Protein AF-A0A0Q5CTJ1-F1 (afdb_monomer_lite)

Foldseek 3Di:
DDDDDDDDDPDDDDDDDDDDDDDDDDDQPADDWAADQVQDIPDAADPPDPDDDWFAFHNNVCVRVVHGFPGKDWDADPQGIKIWTWHDDVVDIKIFIDDRRTTHDIDD

Sequence (108 aa):
MSACTSTSTETRAPEPLPVAAPRPAPAPTFQGPVLTGDGTCTAPAPAGAPAIEIGIGECDLVRLKGKPPTDVLVGEGRAGREVQVLYNEPGAKELYFFVNNHLDRIVK

Secondary structure (DSSP, 8-state):
-----------PPPPPPPPPPPPPPPPPSS-S--B-TTS-BSSPPPS--SS--TT--HHHHHHHHTS--SEEEEEEETTEEEEEEEEEETTEEEEEEEETTEEEEEE-

Structure (mmCIF, N/CA/C/O backbone):
data_AF-A0A0Q5CTJ1-F1
#
_entry.id   AF-A0A0Q5CTJ1-F1
#
loop_
_atom_site.group_PDB
_atom_site.id
_atom_site.type_symbol
_atom_site.label_atom_id
_atom_site.label_alt_id
_atom_site.label_comp_id
_atom_site.label_asym_id
_atom_site.label_entity_id
_atom_site.label_seq_id
_atom_site.pdbx_PDB_ins_code
_atom_site.Cartn_x
_atom_site.Cartn_y
_atom_site.Cartn_z
_atom_site.occupancy
_atom_site.B_iso_or_equiv
_atom_site.auth_seq_id
_atom_site.auth_comp_id
_atom_site.auth_asym_id
_atom_site.auth_atom_id
_atom_site.pdbx_PDB_model_num
ATOM 1 N N . MET A 1 1 ? 83.536 33.097 -28.284 1.00 51.06 1 MET A N 1
ATOM 2 C CA . MET A 1 1 ? 82.148 33.495 -27.958 1.00 51.06 1 MET A CA 1
ATOM 3 C C . MET A 1 1 ? 81.215 32.616 -28.780 1.00 51.06 1 MET A C 1
ATOM 5 O O . MET A 1 1 ? 81.413 32.596 -29.988 1.00 51.06 1 MET A O 1
ATOM 9 N N . SER A 1 2 ? 80.293 31.888 -28.133 1.00 47.31 2 SER A N 1
ATOM 10 C CA . SER A 1 2 ? 79.203 31.024 -28.670 1.00 47.31 2 SER A CA 1
ATOM 11 C C . SER A 1 2 ? 79.271 29.629 -28.043 1.00 47.31 2 SER A C 1
ATOM 13 O O . SER A 1 2 ? 80.357 29.072 -27.969 1.00 47.31 2 SER A O 1
ATOM 15 N N . ALA A 1 3 ? 78.199 28.972 -27.613 1.00 43.75 3 ALA A N 1
ATOM 16 C CA . ALA A 1 3 ? 76.832 29.365 -27.274 1.00 43.75 3 ALA A CA 1
ATOM 17 C C . ALA A 1 3 ? 76.254 28.197 -26.447 1.00 43.75 3 ALA A C 1
ATOM 19 O O . ALA A 1 3 ? 76.604 27.040 -26.676 1.00 43.75 3 ALA A O 1
ATOM 20 N N . CYS A 1 4 ? 75.398 28.507 -25.475 1.00 60.19 4 CYS A N 1
ATOM 21 C CA . CYS A 1 4 ? 74.632 27.547 -24.686 1.00 60.19 4 CYS A CA 1
ATOM 22 C C . CYS A 1 4 ? 73.667 26.735 -25.561 1.00 60.19 4 CYS A C 1
ATOM 24 O O . CYS A 1 4 ? 73.066 27.292 -26.478 1.00 60.19 4 CYS A O 1
ATOM 26 N N . THR A 1 5 ? 73.388 25.483 -25.193 1.00 45.19 5 THR A N 1
ATOM 27 C CA . THR A 1 5 ? 72.009 24.962 -25.252 1.00 45.19 5 THR A CA 1
ATOM 28 C C . THR A 1 5 ? 71.852 23.747 -24.341 1.00 45.19 5 THR A C 1
ATOM 30 O O . THR A 1 5 ? 72.213 22.626 -24.680 1.00 45.19 5 THR A O 1
ATOM 33 N N . SER A 1 6 ? 71.319 24.000 -23.147 1.00 53.88 6 SER A N 1
ATOM 34 C CA . SER A 1 6 ? 70.840 22.980 -22.219 1.00 53.88 6 SER A CA 1
ATOM 35 C C . SER A 1 6 ? 69.503 22.455 -22.738 1.00 53.88 6 SER A C 1
ATOM 37 O O . SER A 1 6 ? 68.535 23.211 -22.81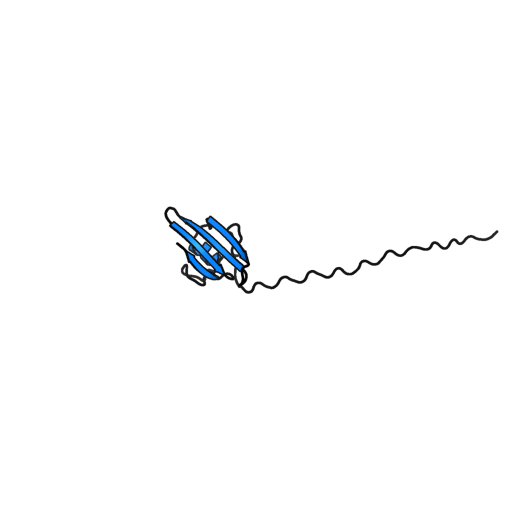5 1.00 53.88 6 SER A O 1
ATOM 39 N N . THR A 1 7 ? 69.434 21.182 -23.116 1.00 54.75 7 THR A N 1
ATOM 40 C CA . THR A 1 7 ? 68.164 20.539 -23.471 1.00 54.75 7 THR A CA 1
ATOM 41 C C . THR A 1 7 ? 67.510 20.042 -22.185 1.00 54.75 7 THR A C 1
ATOM 43 O O . THR A 1 7 ? 67.977 19.091 -21.565 1.00 54.75 7 THR A O 1
ATOM 46 N N . SER A 1 8 ? 66.470 20.751 -21.748 1.00 53.44 8 SER A N 1
ATOM 47 C CA . SER A 1 8 ? 65.649 20.377 -20.598 1.00 53.44 8 SER A CA 1
ATOM 48 C C . SER A 1 8 ? 64.730 19.225 -20.996 1.00 53.44 8 SER A C 1
ATOM 50 O O . SER A 1 8 ? 63.906 19.379 -21.898 1.00 53.44 8 SER A O 1
ATOM 52 N N . THR A 1 9 ? 64.881 18.068 -20.360 1.00 53.06 9 THR A N 1
ATOM 53 C CA . THR A 1 9 ? 63.977 16.931 -20.555 1.00 53.06 9 THR A CA 1
ATOM 54 C C . THR A 1 9 ? 62.719 17.170 -19.722 1.00 53.06 9 THR A C 1
ATOM 56 O O . THR A 1 9 ? 62.692 16.911 -18.521 1.00 53.06 9 THR A O 1
ATOM 59 N N . GLU A 1 10 ? 61.687 17.726 -20.352 1.00 57.81 10 GLU A N 1
ATOM 60 C CA . GLU A 1 10 ? 60.355 17.858 -19.765 1.00 57.81 10 GLU A CA 1
ATOM 61 C C . GLU A 1 10 ? 59.744 16.456 -19.598 1.00 57.81 10 GLU A C 1
ATOM 63 O O . GLU A 1 10 ? 59.391 15.782 -20.567 1.00 57.81 10 GLU A O 1
ATOM 68 N N . THR A 1 11 ? 59.662 15.986 -18.353 1.00 55.66 11 THR A N 1
ATOM 69 C CA . THR A 1 11 ? 58.913 14.779 -17.992 1.00 55.66 11 THR A CA 1
ATOM 70 C C . THR A 1 11 ? 57.434 15.024 -18.272 1.00 55.66 11 THR A C 1
ATOM 72 O O . THR A 1 11 ? 56.756 15.734 -17.529 1.00 55.66 11 THR A O 1
ATOM 75 N N . ARG A 1 12 ? 56.933 14.423 -19.353 1.00 60.16 12 ARG A N 1
ATOM 76 C CA . ARG A 1 12 ? 55.514 14.421 -19.714 1.00 60.16 12 ARG A CA 1
ATOM 77 C C . ARG A 1 12 ? 54.719 13.721 -18.605 1.00 60.16 12 ARG A C 1
ATOM 79 O O . ARG A 1 12 ? 54.975 12.556 -18.300 1.00 60.16 12 ARG A O 1
ATOM 86 N N . ALA A 1 13 ? 53.780 14.437 -17.992 1.00 64.50 13 ALA A N 1
ATOM 87 C CA . ALA A 1 13 ? 52.855 13.872 -17.015 1.00 64.50 13 ALA A CA 1
ATOM 88 C C . ALA A 1 13 ? 52.002 12.758 -17.663 1.00 64.50 13 ALA A C 1
ATOM 90 O O . ALA A 1 13 ? 51.637 12.888 -18.835 1.00 64.50 13 ALA A O 1
ATOM 91 N N . PRO A 1 14 ? 51.687 11.666 -16.940 1.00 61.28 14 PRO A N 1
ATOM 92 C CA . PRO A 1 14 ? 50.869 10.587 -17.478 1.00 61.28 14 PRO A CA 1
ATOM 93 C C . PRO A 1 14 ? 49.445 11.084 -17.755 1.00 61.28 14 PRO A C 1
ATOM 95 O O . PRO A 1 14 ? 48.842 11.771 -16.929 1.00 61.28 14 PRO A O 1
ATOM 98 N N . GLU A 1 15 ? 48.914 10.739 -18.927 1.00 64.81 15 GLU A N 1
ATOM 99 C CA . GLU A 1 15 ? 47.536 11.053 -19.308 1.00 64.81 15 GLU A CA 1
ATOM 100 C C . GLU A 1 15 ? 46.550 10.336 -18.364 1.00 64.81 15 GLU A C 1
ATOM 102 O O . GLU A 1 15 ? 46.758 9.161 -18.036 1.00 64.81 15 GLU A O 1
ATOM 107 N N . PRO A 1 16 ? 45.485 11.013 -17.893 1.00 64.25 16 PRO A N 1
ATOM 108 C CA . PRO A 1 16 ? 44.503 10.391 -17.017 1.00 64.25 16 PRO A CA 1
ATOM 109 C C . PRO A 1 16 ? 43.766 9.278 -17.769 1.00 64.25 16 PRO A C 1
ATOM 111 O O . PRO A 1 16 ? 43.185 9.498 -18.832 1.00 64.25 16 PRO A O 1
ATOM 114 N N . LEU A 1 17 ? 43.791 8.071 -17.201 1.00 69.31 17 LEU A N 1
ATOM 115 C CA . LEU A 1 17 ? 43.065 6.923 -17.733 1.00 69.31 17 LEU A CA 1
ATOM 116 C C . LEU A 1 17 ? 41.552 7.211 -17.722 1.00 69.31 17 LEU A C 1
ATOM 118 O O . LEU A 1 17 ? 41.050 7.775 -16.745 1.00 69.31 17 LEU A O 1
ATOM 122 N N . PRO A 1 18 ? 40.804 6.811 -18.766 1.00 67.62 18 PRO A N 1
ATOM 123 C CA . PRO A 1 18 ? 39.362 6.997 -18.794 1.00 67.62 18 PRO A CA 1
ATOM 124 C C . PRO A 1 18 ? 38.713 6.192 -17.662 1.00 67.62 18 PRO A C 1
ATOM 126 O O . PRO A 1 18 ? 38.786 4.963 -17.625 1.00 67.62 18 PRO A O 1
ATOM 129 N N . VAL A 1 19 ? 38.074 6.897 -16.727 1.00 69.50 19 VAL A N 1
ATOM 130 C CA . VAL A 1 19 ? 37.273 6.290 -15.660 1.00 69.50 19 VAL A CA 1
ATOM 131 C C . VAL A 1 19 ? 36.031 5.680 -16.305 1.00 69.50 19 VAL A C 1
ATOM 133 O O . VAL A 1 19 ? 35.223 6.389 -16.904 1.00 69.50 19 VAL A O 1
ATOM 136 N N . ALA A 1 20 ? 35.886 4.358 -16.213 1.00 69.75 20 ALA A N 1
ATOM 137 C CA . ALA A 1 20 ? 34.699 3.670 -16.702 1.00 69.75 20 ALA A CA 1
ATOM 138 C C . ALA A 1 20 ? 33.454 4.188 -15.963 1.00 69.75 20 ALA A C 1
ATOM 140 O O . ALA A 1 20 ? 33.419 4.201 -14.731 1.00 69.75 20 ALA A O 1
ATOM 141 N N . ALA A 1 21 ? 32.436 4.612 -16.714 1.00 75.06 21 ALA A N 1
ATOM 142 C CA . ALA A 1 21 ? 31.176 5.059 -16.135 1.00 75.06 21 ALA A CA 1
ATOM 143 C C . ALA A 1 21 ? 30.517 3.917 -15.330 1.00 75.06 21 ALA A C 1
ATOM 145 O O . ALA A 1 21 ? 30.550 2.761 -15.773 1.00 75.06 21 ALA A O 1
ATOM 146 N N . PRO A 1 22 ? 29.912 4.211 -14.163 1.00 72.69 22 PRO A N 1
ATOM 147 C CA . PRO A 1 22 ? 29.209 3.203 -13.385 1.00 72.69 22 PRO A CA 1
ATOM 148 C C . PRO A 1 22 ? 28.061 2.615 -14.211 1.00 72.69 22 PRO A C 1
ATOM 150 O O . PRO A 1 22 ? 27.309 3.326 -14.878 1.00 72.69 22 PRO A O 1
ATOM 153 N N . ARG A 1 23 ? 27.952 1.286 -14.180 1.00 68.88 23 ARG A N 1
ATOM 154 C CA . ARG A 1 23 ? 26.895 0.547 -14.872 1.00 68.88 23 ARG A CA 1
ATOM 155 C C . ARG A 1 23 ? 25.539 0.949 -14.259 1.00 68.88 23 ARG A C 1
ATOM 157 O O . ARG A 1 23 ? 25.456 0.972 -13.030 1.00 68.88 23 ARG A O 1
ATOM 164 N N . PRO A 1 24 ? 24.498 1.261 -15.056 1.00 70.06 24 PRO A N 1
ATOM 165 C CA . PRO A 1 24 ? 23.180 1.587 -14.516 1.00 70.06 24 PRO A CA 1
ATOM 166 C C . PRO A 1 24 ? 22.665 0.446 -13.638 1.00 70.06 24 PRO A C 1
ATOM 168 O O . PRO A 1 24 ? 22.834 -0.725 -13.989 1.00 70.06 24 PRO A O 1
ATOM 171 N N . ALA A 1 25 ? 22.040 0.784 -12.509 1.00 67.19 25 ALA A N 1
ATOM 172 C CA . ALA A 1 25 ? 21.353 -0.205 -11.690 1.00 67.19 25 ALA A CA 1
ATOM 173 C C . ALA A 1 25 ? 20.255 -0.902 -12.523 1.00 67.19 25 ALA A C 1
ATOM 175 O O . ALA A 1 25 ? 19.674 -0.266 -13.411 1.00 67.19 25 ALA A O 1
ATOM 176 N N . PRO A 1 26 ? 19.965 -2.192 -12.265 1.00 64.12 26 PRO A N 1
ATOM 177 C CA . PRO A 1 26 ? 18.842 -2.874 -12.893 1.00 64.12 26 PRO A CA 1
ATOM 178 C C . PRO A 1 26 ? 17.554 -2.072 -12.704 1.00 64.12 26 PRO A C 1
ATOM 180 O O . PRO A 1 26 ? 17.293 -1.554 -11.617 1.00 64.12 26 PRO A O 1
ATOM 183 N N . ALA A 1 27 ? 16.751 -1.967 -13.762 1.00 66.50 27 ALA A N 1
ATOM 184 C CA . ALA A 1 27 ? 15.444 -1.341 -13.651 1.00 66.50 27 ALA A CA 1
ATOM 185 C C . ALA A 1 27 ? 14.566 -2.155 -12.681 1.00 66.50 27 ALA A C 1
ATOM 187 O O . ALA A 1 27 ? 14.600 -3.390 -12.734 1.00 66.50 27 ALA A O 1
ATOM 188 N N . PRO A 1 28 ? 13.781 -1.497 -11.810 1.00 68.25 28 PRO A N 1
ATOM 189 C CA . PRO A 1 28 ? 12.821 -2.198 -10.973 1.00 68.25 28 PRO A CA 1
ATOM 190 C C . PRO A 1 28 ? 11.847 -2.995 -11.850 1.00 68.25 28 PRO A C 1
ATOM 192 O O . PRO A 1 28 ? 11.380 -2.520 -12.883 1.00 68.25 28 PRO A O 1
ATOM 195 N N . THR A 1 29 ? 11.545 -4.223 -11.435 1.00 77.62 29 THR A N 1
ATOM 196 C CA . THR A 1 29 ? 10.618 -5.130 -12.134 1.00 77.62 29 THR A CA 1
ATOM 197 C C . THR A 1 29 ? 9.151 -4.864 -11.796 1.00 77.62 29 THR A C 1
ATOM 199 O O . THR A 1 29 ? 8.266 -5.534 -12.323 1.00 77.62 29 THR A O 1
ATOM 202 N N . PHE A 1 30 ? 8.887 -3.889 -10.927 1.00 81.12 30 PHE A N 1
ATOM 203 C CA . PHE A 1 30 ? 7.559 -3.478 -10.491 1.00 81.12 30 PHE A CA 1
ATOM 204 C C . PHE A 1 30 ? 7.178 -2.113 -11.063 1.00 81.12 30 PHE A C 1
ATOM 206 O O . PHE A 1 30 ? 8.038 -1.301 -11.406 1.00 81.12 30 PHE A O 1
ATOM 213 N N . GLN A 1 31 ? 5.874 -1.852 -11.149 1.00 85.69 31 GLN A N 1
ATOM 214 C CA . GLN A 1 31 ? 5.332 -0.604 -11.684 1.00 85.69 31 GLN A CA 1
ATOM 215 C C . GLN A 1 31 ? 4.613 0.205 -10.604 1.00 85.69 31 GLN A C 1
ATOM 217 O O . GLN A 1 31 ? 4.118 -0.347 -9.624 1.00 85.69 31 GLN A O 1
ATOM 222 N N . GLY A 1 32 ? 4.510 1.515 -10.829 1.00 89.44 32 GLY A N 1
ATOM 223 C CA . GLY A 1 32 ? 3.733 2.428 -9.994 1.00 89.44 32 GLY A CA 1
ATOM 224 C C . GLY A 1 32 ? 4.517 3.069 -8.842 1.00 89.44 32 GLY A C 1
ATOM 225 O O . GLY A 1 32 ? 5.697 2.776 -8.638 1.00 89.44 32 GLY A O 1
ATOM 226 N N . PRO A 1 33 ? 3.869 3.991 -8.109 1.00 94.00 33 PRO A N 1
ATOM 227 C CA . PRO A 1 33 ? 4.453 4.630 -6.936 1.00 94.00 33 PRO A CA 1
ATOM 228 C C . PRO A 1 33 ? 4.645 3.623 -5.806 1.00 94.00 33 PRO A C 1
ATOM 230 O O . PRO A 1 33 ? 3.852 2.693 -5.650 1.00 94.00 33 PRO A O 1
ATOM 233 N N . VAL A 1 34 ? 5.680 3.855 -5.006 1.00 95.00 34 VAL A N 1
ATOM 234 C CA . VAL A 1 34 ? 6.078 2.984 -3.898 1.00 95.00 34 VAL A CA 1
ATOM 235 C C . VAL A 1 34 ? 6.196 3.760 -2.600 1.00 95.00 34 VAL A C 1
ATOM 237 O O . VAL A 1 34 ? 6.378 4.981 -2.611 1.00 95.00 34 VAL A O 1
ATOM 240 N N . LEU A 1 35 ? 6.123 3.030 -1.490 1.00 95.81 35 LEU A N 1
ATOM 241 C CA . LEU A 1 35 ? 6.353 3.573 -0.160 1.00 95.81 35 LEU A CA 1
ATOM 242 C C . LEU A 1 35 ? 7.848 3.718 0.136 1.00 95.81 35 LEU A C 1
ATOM 244 O O . LEU A 1 35 ? 8.656 2.819 -0.121 1.00 95.81 35 LEU A O 1
ATOM 248 N N . THR A 1 36 ? 8.222 4.840 0.724 1.00 95.06 36 THR A N 1
ATOM 249 C CA . THR A 1 36 ? 9.544 5.048 1.318 1.00 95.06 36 THR A CA 1
ATOM 250 C C . THR A 1 36 ? 9.523 4.660 2.797 1.00 95.06 36 THR A C 1
ATOM 252 O O . THR A 1 36 ? 8.466 4.538 3.414 1.00 95.06 36 THR A O 1
ATOM 255 N N . GLY A 1 37 ? 10.702 4.442 3.388 1.00 93.94 37 GLY A N 1
ATOM 256 C CA . GLY A 1 37 ? 10.822 4.022 4.795 1.00 93.94 37 GLY A CA 1
ATOM 257 C C . GLY A 1 37 ? 10.322 5.049 5.821 1.00 93.94 37 GLY A C 1
ATOM 258 O O . GLY A 1 37 ? 10.197 4.730 6.993 1.00 93.94 37 GLY A O 1
ATOM 259 N N . ASP A 1 38 ? 10.020 6.273 5.394 1.00 93.62 38 ASP A N 1
ATOM 260 C CA . ASP A 1 38 ? 9.413 7.327 6.214 1.00 93.62 38 ASP A CA 1
ATOM 261 C C . ASP A 1 38 ? 7.872 7.340 6.144 1.00 93.62 38 ASP A C 1
ATOM 263 O O . ASP A 1 38 ? 7.232 8.205 6.741 1.00 93.62 38 ASP A O 1
ATOM 267 N N . GLY A 1 39 ? 7.259 6.404 5.412 1.00 94.19 39 GLY A N 1
ATOM 268 C CA . GLY A 1 39 ? 5.806 6.328 5.273 1.00 94.19 39 GLY A CA 1
ATOM 2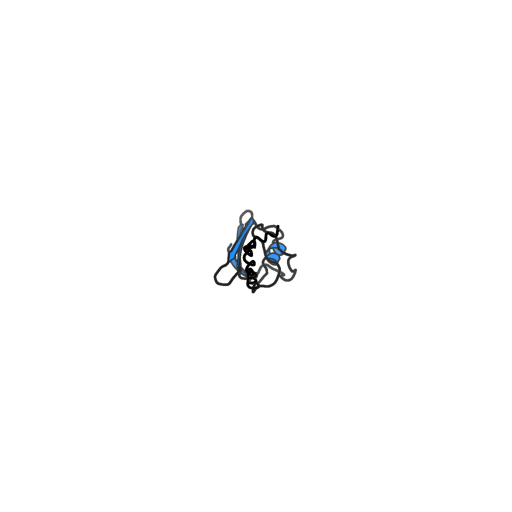69 C C . GLY A 1 39 ? 5.210 7.196 4.168 1.00 94.19 39 GLY A C 1
ATOM 270 O O . GLY A 1 39 ? 3.983 7.248 4.054 1.00 94.19 39 GLY A O 1
ATOM 271 N N . THR A 1 40 ? 6.033 7.869 3.359 1.00 95.06 40 THR A N 1
ATOM 272 C CA . THR A 1 40 ? 5.558 8.686 2.233 1.00 95.06 40 THR A CA 1
ATOM 273 C C . THR A 1 40 ? 5.544 7.906 0.915 1.00 95.06 40 THR A C 1
ATOM 275 O O . THR A 1 40 ? 6.125 6.830 0.787 1.00 95.06 40 THR A O 1
ATOM 278 N N . CYS A 1 41 ? 4.801 8.416 -0.068 1.00 95.19 41 CYS A N 1
ATOM 279 C CA . CYS A 1 41 ? 4.711 7.828 -1.402 1.00 95.19 41 CYS A CA 1
ATOM 280 C C . CYS A 1 41 ? 5.578 8.604 -2.388 1.00 95.19 41 CYS A C 1
ATOM 282 O O . CYS A 1 41 ? 5.516 9.833 -2.429 1.00 95.19 41 CYS A O 1
ATOM 284 N N . THR A 1 42 ? 6.331 7.893 -3.231 1.00 94.75 42 THR A N 1
ATOM 285 C CA . THR A 1 42 ? 7.217 8.516 -4.233 1.00 94.75 42 THR A CA 1
ATOM 286 C C . THR A 1 42 ? 6.469 9.324 -5.296 1.00 94.75 42 THR A C 1
ATOM 288 O O . THR A 1 42 ? 7.033 10.239 -5.891 1.00 94.75 42 THR A O 1
ATOM 291 N N . ALA A 1 43 ? 5.199 9.000 -5.534 1.00 93.12 43 ALA A N 1
ATOM 292 C CA . ALA A 1 43 ? 4.261 9.780 -6.331 1.00 93.12 43 ALA A CA 1
ATOM 293 C C . ALA A 1 43 ? 2.824 9.519 -5.831 1.00 93.12 43 ALA A C 1
ATOM 295 O O . ALA A 1 43 ? 2.612 8.580 -5.058 1.00 93.12 43 ALA A O 1
ATOM 296 N N . PRO A 1 44 ? 1.825 10.331 -6.231 1.00 90.19 44 PRO A N 1
ATOM 297 C CA . PRO A 1 44 ? 0.444 10.139 -5.800 1.00 90.19 44 PRO A CA 1
ATOM 298 C C . PRO A 1 44 ? -0.053 8.714 -6.053 1.00 90.19 44 PRO A C 1
ATOM 300 O O . PRO A 1 44 ? 0.173 8.152 -7.125 1.00 90.19 44 PRO A O 1
ATOM 303 N N . ALA A 1 45 ? -0.744 8.145 -5.064 1.00 86.56 45 ALA A N 1
ATOM 304 C CA . ALA A 1 45 ? -1.337 6.822 -5.176 1.00 86.56 45 ALA A CA 1
ATOM 305 C C . ALA A 1 45 ? -2.296 6.757 -6.377 1.00 86.56 45 ALA A C 1
ATOM 307 O O . ALA A 1 45 ? -3.125 7.664 -6.533 1.00 86.56 45 ALA A O 1
ATOM 308 N N . PRO A 1 46 ? -2.254 5.689 -7.193 1.00 81.31 46 PRO A N 1
ATOM 309 C CA . PRO A 1 46 ? -3.305 5.439 -8.161 1.00 81.31 46 PRO A CA 1
ATOM 310 C C . PRO A 1 46 ? -4.638 5.326 -7.408 1.00 81.31 46 PRO A C 1
ATOM 312 O O . PRO A 1 46 ? -4.688 4.894 -6.260 1.00 81.31 46 PRO A O 1
ATOM 315 N N . ALA A 1 47 ? -5.743 5.722 -8.029 1.00 80.38 47 ALA A N 1
ATOM 316 C CA . ALA A 1 47 ? -7.081 5.495 -7.476 1.00 80.38 47 ALA A CA 1
ATOM 317 C C . ALA A 1 47 ? -7.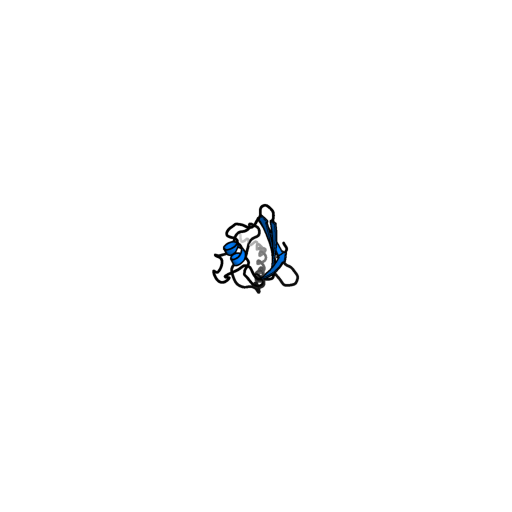684 4.184 -8.014 1.00 80.38 47 ALA A C 1
ATOM 319 O O . ALA A 1 47 ? -8.881 4.111 -8.275 1.00 80.38 47 ALA A O 1
ATOM 320 N N . GLY A 1 48 ? -6.836 3.178 -8.255 1.00 79.69 48 GLY A N 1
ATOM 321 C CA . GLY A 1 48 ? -7.212 1.957 -8.970 1.00 79.69 48 GLY A CA 1
ATOM 322 C C . GLY A 1 48 ? -7.876 0.906 -8.083 1.00 79.69 48 GLY A C 1
ATOM 323 O O . GLY A 1 48 ? -8.771 0.203 -8.545 1.00 79.69 48 GLY A O 1
ATOM 324 N N . ALA A 1 49 ? -7.469 0.806 -6.814 1.00 88.12 49 ALA A N 1
ATOM 325 C CA . ALA A 1 49 ? -7.994 -0.202 -5.896 1.00 88.12 49 ALA A CA 1
ATOM 326 C C . ALA A 1 49 ? -9.234 0.301 -5.121 1.00 88.12 49 ALA A C 1
ATOM 328 O O . ALA A 1 49 ? -9.153 1.341 -4.455 1.00 88.12 49 ALA A O 1
ATOM 329 N N . PRO A 1 50 ? -10.371 -0.419 -5.141 1.00 92.06 50 PRO A N 1
ATOM 330 C CA . PRO A 1 50 ? -11.566 -0.031 -4.387 1.00 92.06 50 PRO A CA 1
ATOM 331 C C . PRO A 1 50 ? -11.529 -0.469 -2.912 1.00 92.06 50 PRO A C 1
ATOM 333 O O . PRO A 1 50 ? -12.249 0.100 -2.095 1.00 92.06 50 PRO A O 1
ATOM 336 N N . ALA A 1 51 ? -10.709 -1.466 -2.564 1.00 94.69 51 ALA A N 1
ATOM 337 C CA . ALA A 1 51 ? -10.611 -2.051 -1.228 1.00 94.69 51 ALA A CA 1
ATOM 338 C C . ALA A 1 51 ? -9.198 -2.596 -0.958 1.00 94.69 51 ALA A C 1
ATOM 340 O O . ALA A 1 51 ? -8.388 -2.708 -1.879 1.00 94.69 51 ALA A O 1
ATOM 341 N N . ILE A 1 52 ? -8.898 -2.904 0.311 1.00 94.94 52 ILE A N 1
ATOM 342 C CA . ILE A 1 52 ? -7.596 -3.448 0.714 1.00 94.94 52 ILE A CA 1
ATOM 343 C C . ILE A 1 52 ? -7.593 -4.967 0.536 1.00 94.94 52 ILE A C 1
ATOM 345 O O . ILE A 1 52 ? -8.137 -5.688 1.372 1.00 94.94 52 ILE A O 1
ATOM 349 N N . GLU A 1 53 ? -6.969 -5.443 -0.538 1.00 95.31 53 GLU A N 1
ATOM 350 C CA . GLU A 1 53 ? -6.922 -6.859 -0.916 1.00 95.31 53 GLU A CA 1
ATOM 351 C C . GLU A 1 53 ? -5.548 -7.237 -1.484 1.00 95.31 53 GLU A C 1
ATOM 353 O O . GLU A 1 53 ? -4.764 -6.376 -1.887 1.00 95.31 53 GLU A O 1
ATOM 358 N N . ILE A 1 54 ? -5.241 -8.536 -1.513 1.00 96.12 54 ILE A N 1
ATOM 359 C CA . ILE A 1 54 ? -4.003 -9.042 -2.118 1.00 96.12 54 ILE A CA 1
ATOM 360 C C . ILE A 1 54 ? -3.902 -8.545 -3.569 1.00 96.12 54 ILE A C 1
ATOM 362 O O . ILE A 1 54 ? -4.864 -8.615 -4.330 1.00 96.12 54 ILE A O 1
ATOM 366 N N . GLY A 1 55 ? -2.733 -8.028 -3.938 1.00 94.31 55 GLY A N 1
ATOM 367 C CA . GLY A 1 55 ? -2.428 -7.485 -5.259 1.00 94.31 55 GLY A CA 1
ATOM 368 C C . GLY A 1 55 ? -2.469 -5.958 -5.372 1.00 94.31 55 GLY A C 1
ATOM 369 O O . GLY A 1 55 ? -1.940 -5.440 -6.357 1.00 94.31 55 GLY A O 1
ATOM 370 N N . ILE A 1 56 ? -3.025 -5.221 -4.398 1.00 95.50 56 ILE A N 1
ATOM 371 C CA . ILE A 1 56 ? -3.011 -3.744 -4.442 1.00 95.50 56 ILE A CA 1
ATOM 372 C C . ILE A 1 56 ? -1.593 -3.175 -4.315 1.00 95.50 56 ILE A C 1
ATOM 374 O O . ILE A 1 56 ? -0.709 -3.811 -3.738 1.00 95.50 56 ILE A O 1
ATOM 378 N N . GLY A 1 57 ? -1.411 -1.942 -4.791 1.00 95.38 57 GLY A N 1
ATOM 379 C CA . GLY A 1 57 ? -0.173 -1.187 -4.624 1.00 95.38 57 GLY A CA 1
ATOM 380 C C . GLY A 1 57 ? 0.061 -0.690 -3.198 1.00 95.38 57 GLY A C 1
ATOM 381 O O . GLY A 1 57 ? -0.872 -0.498 -2.414 1.00 95.38 57 GLY A O 1
ATOM 382 N N . GLU A 1 58 ? 1.315 -0.398 -2.868 1.00 95.75 58 GLU A N 1
ATOM 383 C CA . GLU A 1 58 ? 1.690 0.145 -1.555 1.00 95.75 58 GLU A CA 1
ATOM 384 C C . GLU A 1 58 ? 1.035 1.494 -1.281 1.00 95.75 58 GLU A C 1
ATOM 386 O O . GLU A 1 58 ? 0.470 1.735 -0.216 1.00 95.75 58 GLU A O 1
ATOM 391 N N . CYS A 1 59 ? 1.057 2.380 -2.271 1.00 96.06 59 CYS A N 1
ATOM 392 C CA . CYS A 1 59 ? 0.449 3.695 -2.136 1.00 96.06 59 CYS A CA 1
ATOM 393 C C . CYS A 1 59 ? -1.084 3.647 -2.180 1.00 96.06 59 CYS A C 1
ATOM 395 O O . CYS A 1 59 ? -1.735 4.485 -1.553 1.00 96.06 59 CYS A O 1
ATOM 397 N N . ASP A 1 60 ? -1.674 2.639 -2.834 1.00 96.00 60 ASP A N 1
ATOM 398 C CA . ASP A 1 60 ? -3.110 2.361 -2.727 1.00 96.00 60 ASP A CA 1
ATOM 399 C C . ASP A 1 60 ? -3.500 2.014 -1.284 1.00 96.00 60 ASP A C 1
ATOM 401 O O . ASP A 1 60 ? -4.508 2.528 -0.797 1.00 96.00 60 ASP A O 1
ATOM 405 N N . LEU A 1 61 ? -2.688 1.222 -0.567 1.00 95.88 61 LEU A N 1
ATOM 406 C CA . LEU A 1 61 ? -2.914 0.938 0.855 1.00 95.88 61 LEU A CA 1
ATOM 407 C C . LEU A 1 61 ? -2.951 2.228 1.679 1.00 95.88 61 LEU A C 1
ATOM 409 O O . LEU A 1 61 ? -3.896 2.425 2.439 1.00 95.88 61 LEU A O 1
ATOM 413 N N . VAL A 1 62 ? -1.971 3.123 1.518 1.00 95.44 62 VAL A N 1
ATOM 414 C CA . VAL A 1 62 ? -1.929 4.392 2.275 1.00 95.44 62 VAL A CA 1
ATOM 415 C C . VAL A 1 62 ? -3.150 5.252 1.975 1.00 95.44 62 VAL A C 1
ATOM 417 O O . VAL A 1 62 ? -3.776 5.784 2.895 1.00 95.44 62 VAL A O 1
ATOM 420 N N . ARG A 1 63 ? -3.535 5.345 0.696 1.00 95.12 63 ARG A N 1
ATOM 421 C CA . ARG A 1 63 ? -4.739 6.064 0.268 1.00 95.12 63 ARG A CA 1
ATOM 422 C C . ARG A 1 63 ? -6.000 5.481 0.908 1.00 95.12 63 ARG A C 1
ATOM 424 O O . ARG A 1 63 ? -6.827 6.243 1.399 1.00 95.12 63 ARG A O 1
ATOM 431 N N . LEU A 1 64 ? -6.144 4.156 0.911 1.00 95.31 64 LEU A N 1
ATOM 432 C CA . LEU A 1 64 ? -7.315 3.460 1.454 1.00 95.31 64 LEU A CA 1
ATOM 433 C C . LEU A 1 64 ? -7.365 3.490 2.987 1.00 95.31 64 LEU A C 1
ATOM 435 O O . LEU A 1 64 ? -8.444 3.638 3.555 1.00 95.31 64 LEU A O 1
ATOM 439 N N . LYS A 1 65 ? -6.219 3.395 3.672 1.00 93.56 65 LYS A N 1
ATOM 440 C CA . LYS A 1 65 ? -6.140 3.555 5.134 1.00 93.56 65 LYS A CA 1
ATOM 441 C C . LYS A 1 65 ? -6.373 5.005 5.565 1.00 93.56 65 LYS A C 1
ATOM 443 O O . LYS A 1 65 ? -6.769 5.228 6.707 1.00 93.56 65 LYS A O 1
ATOM 448 N N . GLY A 1 66 ? -6.118 5.976 4.682 1.00 93.06 66 GLY A N 1
ATOM 449 C CA . GLY A 1 66 ? -6.388 7.402 4.900 1.00 93.06 66 GLY A CA 1
ATOM 450 C C . GLY A 1 66 ? -5.523 8.059 5.980 1.00 93.06 66 GLY A C 1
ATOM 451 O O . GLY A 1 66 ? -5.803 9.179 6.398 1.00 93.06 66 GLY A O 1
ATOM 452 N N . LYS A 1 67 ? -4.488 7.365 6.457 1.00 92.06 67 LYS A N 1
ATOM 453 C CA . LYS A 1 67 ? -3.567 7.824 7.500 1.00 92.06 67 LYS A CA 1
ATOM 454 C C . LYS A 1 67 ? -2.162 7.281 7.234 1.00 92.06 67 LYS A C 1
ATOM 456 O O . LYS A 1 67 ? -2.040 6.220 6.605 1.00 92.06 67 LYS A O 1
ATOM 461 N N . PRO A 1 68 ? -1.110 7.973 7.704 1.00 93.00 68 PRO A N 1
ATOM 462 C CA . PRO A 1 68 ? 0.247 7.475 7.557 1.00 93.00 68 PRO A CA 1
ATOM 463 C C . PRO A 1 68 ? 0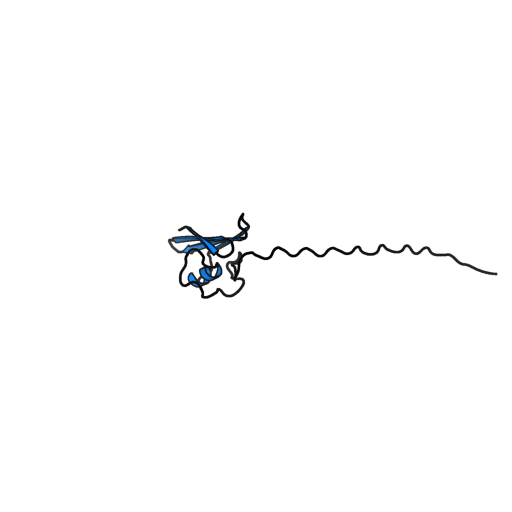.411 6.139 8.299 1.00 93.00 68 PRO A C 1
ATOM 465 O O . PRO A 1 68 ? -0.236 5.926 9.334 1.00 93.00 68 PRO A O 1
ATOM 468 N N . PRO A 1 69 ? 1.241 5.227 7.773 1.00 96.19 69 PRO A N 1
ATOM 469 C CA . PRO A 1 69 ? 1.602 4.010 8.484 1.00 96.19 69 PRO A CA 1
ATOM 470 C C . PRO A 1 69 ? 2.334 4.337 9.785 1.00 96.19 69 PRO A C 1
ATOM 472 O O . PRO A 1 69 ? 2.961 5.384 9.927 1.00 96.19 69 PRO A O 1
ATOM 475 N N . THR A 1 70 ? 2.231 3.433 10.755 1.00 96.69 70 THR A N 1
ATOM 476 C CA . THR A 1 70 ? 2.949 3.558 12.026 1.00 96.69 70 THR A CA 1
ATOM 477 C C . THR A 1 70 ? 4.434 3.273 11.858 1.00 96.69 70 THR A C 1
ATOM 479 O O . THR A 1 70 ? 5.248 3.935 12.491 1.00 96.69 70 THR A O 1
ATOM 482 N N . ASP A 1 71 ? 4.769 2.280 11.037 1.00 96.50 71 ASP A N 1
ATOM 483 C CA . ASP A 1 71 ? 6.148 1.922 10.720 1.00 96.50 71 ASP A CA 1
ATOM 484 C C . ASP A 1 71 ? 6.217 1.286 9.328 1.00 96.50 71 ASP A C 1
ATOM 486 O O . ASP A 1 71 ? 5.247 0.665 8.870 1.00 96.50 71 ASP A O 1
ATOM 490 N N . VAL A 1 72 ? 7.353 1.456 8.656 1.00 97.62 72 VAL A N 1
ATOM 491 C CA . VAL A 1 72 ? 7.597 0.952 7.304 1.00 97.62 72 VAL A CA 1
ATOM 492 C C . VAL A 1 72 ? 9.010 0.410 7.213 1.00 97.62 72 VAL A C 1
ATOM 494 O O . VAL A 1 72 ? 9.989 1.149 7.281 1.00 97.62 72 VAL A O 1
ATOM 497 N N . LEU A 1 73 ? 9.118 -0.892 6.972 1.00 97.44 73 LEU A N 1
ATOM 498 C CA . LEU A 1 73 ? 10.394 -1.544 6.717 1.00 97.44 73 LEU A CA 1
ATOM 499 C C . LEU A 1 73 ? 10.498 -1.846 5.228 1.00 97.44 73 LEU A C 1
ATOM 501 O O . LEU A 1 73 ? 9.757 -2.681 4.714 1.00 97.44 73 LEU A O 1
ATOM 505 N N . VAL A 1 74 ? 11.422 -1.171 4.547 1.00 96.12 74 VAL A N 1
ATOM 506 C CA . VAL A 1 74 ? 11.751 -1.425 3.139 1.00 96.12 74 VAL A CA 1
ATOM 507 C C . VAL A 1 74 ? 13.023 -2.261 3.081 1.00 96.12 74 VAL A C 1
ATOM 509 O O . VAL A 1 74 ? 14.029 -1.909 3.698 1.00 96.12 74 VAL A O 1
ATOM 512 N N . GLY A 1 75 ? 12.989 -3.350 2.325 1.00 94.25 75 GLY A N 1
ATOM 513 C CA . GLY A 1 75 ? 14.139 -4.211 2.095 1.00 94.25 75 GLY A CA 1
ATOM 514 C C . GLY A 1 75 ? 14.119 -4.848 0.712 1.00 94.25 75 GLY A C 1
ATOM 515 O O . GLY A 1 75 ? 13.249 -4.585 -0.120 1.00 94.25 75 GLY A O 1
ATOM 516 N N . GLU A 1 76 ? 15.099 -5.710 0.479 1.00 91.25 76 GLU A N 1
ATOM 517 C CA . GLU A 1 76 ? 15.168 -6.573 -0.693 1.00 91.25 76 GLU A CA 1
ATOM 518 C C . GLU A 1 76 ? 15.222 -8.025 -0.219 1.00 91.25 76 GLU A C 1
ATOM 520 O O . GLU A 1 76 ? 16.036 -8.382 0.636 1.00 91.25 76 GLU A O 1
ATOM 525 N N . GLY A 1 77 ? 14.341 -8.858 -0.759 1.00 85.75 77 GLY A N 1
ATOM 526 C CA . GLY A 1 77 ? 14.339 -10.296 -0.544 1.00 85.75 77 GLY A CA 1
ATOM 527 C C . GLY A 1 77 ? 14.556 -11.059 -1.844 1.00 85.75 77 GLY A C 1
ATOM 528 O O . GLY A 1 77 ? 15.027 -10.529 -2.850 1.00 85.75 77 GLY A O 1
ATOM 529 N N . ARG A 1 78 ? 14.224 -12.352 -1.839 1.00 84.06 78 ARG A N 1
ATOM 530 C CA . ARG A 1 78 ? 14.545 -13.250 -2.968 1.00 84.06 78 ARG A CA 1
ATOM 531 C C . ARG A 1 78 ? 13.824 -12.871 -4.257 1.00 84.06 78 ARG A C 1
ATOM 533 O O . ARG A 1 78 ? 14.337 -13.141 -5.338 1.00 84.06 78 ARG A O 1
ATOM 540 N N . ALA A 1 79 ? 12.631 -12.301 -4.131 1.00 83.38 79 ALA A N 1
ATOM 541 C CA . ALA A 1 79 ? 11.793 -11.926 -5.259 1.00 83.38 79 ALA A CA 1
ATOM 542 C C . ALA A 1 79 ? 12.024 -10.479 -5.726 1.00 83.38 79 ALA A C 1
ATOM 544 O O . ALA A 1 79 ? 11.422 -10.080 -6.718 1.00 83.38 79 ALA A O 1
ATOM 545 N N . GLY A 1 80 ? 12.881 -9.704 -5.052 1.00 89.62 80 GLY A N 1
ATOM 546 C CA . GLY A 1 80 ? 13.080 -8.281 -5.322 1.00 89.62 80 GLY A CA 1
ATOM 547 C C . GLY A 1 80 ? 12.718 -7.429 -4.112 1.00 89.62 80 GLY A C 1
ATOM 548 O O . GLY A 1 80 ? 13.083 -7.762 -2.989 1.00 89.62 80 GLY A O 1
ATOM 549 N N . ARG A 1 81 ? 12.016 -6.316 -4.332 1.00 92.94 81 ARG A N 1
ATOM 550 C CA . ARG A 1 81 ? 11.706 -5.358 -3.265 1.00 92.94 81 ARG A CA 1
ATOM 551 C C . ARG A 1 81 ? 10.620 -5.908 -2.347 1.00 92.94 81 ARG A C 1
ATOM 553 O O . ARG A 1 81 ? 9.553 -6.287 -2.820 1.00 92.94 81 ARG A O 1
ATOM 560 N N . GLU A 1 82 ? 10.867 -5.879 -1.046 1.00 95.50 82 GLU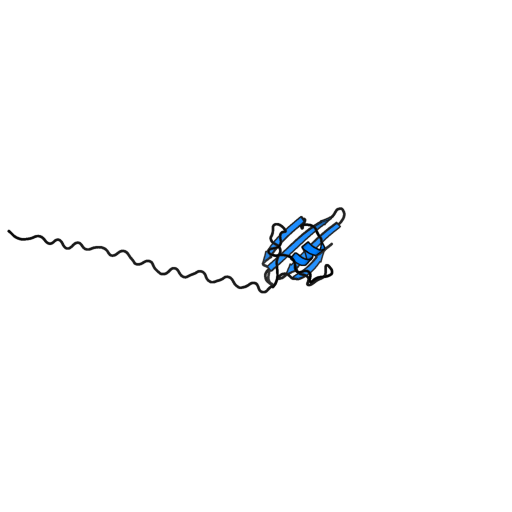 A N 1
ATOM 561 C CA . GLU A 1 82 ? 9.917 -6.302 -0.020 1.00 95.50 82 GLU A CA 1
ATOM 562 C C . GLU A 1 82 ? 9.628 -5.140 0.931 1.00 95.50 82 GLU A C 1
ATOM 564 O O . GLU A 1 82 ? 10.538 -4.413 1.336 1.00 95.50 82 GLU A O 1
ATOM 569 N N . VAL A 1 83 ? 8.359 -4.952 1.291 1.00 97.06 83 VAL A N 1
ATOM 570 C CA . VAL A 1 83 ? 7.949 -3.893 2.223 1.00 97.06 83 VAL A CA 1
ATOM 571 C C . VAL A 1 83 ? 7.021 -4.450 3.272 1.00 97.06 83 VAL A C 1
ATOM 573 O O . VAL A 1 83 ? 6.062 -5.149 2.960 1.00 97.06 83 VAL A O 1
ATOM 576 N N . GLN A 1 84 ? 7.282 -4.101 4.523 1.00 97.50 84 GLN A N 1
ATOM 577 C CA . GLN A 1 84 ? 6.403 -4.401 5.641 1.00 97.50 84 GLN A CA 1
ATOM 578 C C . GLN A 1 84 ? 5.835 -3.091 6.158 1.00 97.50 84 GLN A C 1
ATOM 580 O O . GLN A 1 84 ? 6.582 -2.226 6.610 1.00 97.50 84 GLN A O 1
ATOM 585 N N . VAL A 1 85 ? 4.517 -2.948 6.083 1.00 97.88 85 VAL A N 1
ATOM 586 C CA . VAL A 1 85 ? 3.804 -1.752 6.527 1.00 97.88 85 VAL A CA 1
ATOM 587 C C . VAL A 1 85 ? 2.992 -2.104 7.763 1.00 97.88 85 VAL A C 1
ATOM 589 O O . VAL A 1 85 ? 2.129 -2.982 7.725 1.00 97.88 85 VAL A O 1
ATOM 592 N N . LEU A 1 86 ? 3.268 -1.413 8.864 1.00 97.31 86 LEU A N 1
ATOM 593 C CA . LEU A 1 86 ? 2.574 -1.573 10.133 1.00 97.31 86 LEU A CA 1
ATOM 594 C C . LEU A 1 86 ? 1.536 -0.467 10.317 1.00 97.31 86 LEU A C 1
ATOM 596 O O . LEU A 1 86 ? 1.862 0.717 10.261 1.00 97.31 86 LEU A O 1
ATOM 600 N N . TYR A 1 87 ? 0.311 -0.855 10.656 1.00 96.38 87 TYR A N 1
ATOM 601 C CA . TYR A 1 87 ? -0.708 0.038 11.197 1.00 96.38 87 TYR A CA 1
ATOM 602 C C . TYR A 1 87 ? -1.093 -0.417 12.606 1.00 96.38 87 TYR A C 1
ATOM 604 O O . TYR A 1 87 ? -1.720 -1.461 12.782 1.00 96.38 87 TYR A O 1
ATOM 612 N N . ASN A 1 88 ? -0.731 0.380 13.614 1.00 93.56 88 ASN A N 1
ATOM 613 C CA . ASN A 1 88 ? -1.225 0.217 14.979 1.00 93.56 88 ASN A CA 1
ATOM 614 C C . ASN A 1 88 ? -2.469 1.089 15.168 1.00 93.56 88 ASN A C 1
ATOM 616 O O . ASN A 1 88 ? -2.400 2.319 15.131 1.00 93.56 88 ASN A O 1
ATOM 620 N N . GLU A 1 89 ? -3.608 0.449 15.391 1.00 85.88 89 GLU A N 1
ATOM 621 C CA . GLU A 1 89 ? -4.856 1.096 15.775 1.00 85.88 89 GLU A CA 1
ATOM 622 C C . GLU A 1 89 ? -5.164 0.785 17.249 1.00 85.88 89 GLU A C 1
ATOM 624 O O . GLU A 1 89 ? -4.733 -0.247 17.771 1.00 85.88 89 GLU A O 1
ATOM 629 N N . PRO A 1 90 ? -5.897 1.650 17.968 1.00 85.00 90 PRO A N 1
ATOM 630 C CA . PRO A 1 90 ? -6.321 1.335 19.328 1.00 85.00 90 PRO A CA 1
ATOM 631 C C . PRO A 1 90 ? -7.133 0.030 19.354 1.00 85.00 90 PRO A C 1
ATOM 633 O O . PRO A 1 90 ? -8.269 -0.012 18.891 1.00 85.00 90 PRO A O 1
ATOM 636 N N . GLY A 1 91 ? -6.536 -1.042 19.881 1.00 85.25 91 GLY A N 1
ATOM 637 C CA . GLY A 1 91 ? -7.160 -2.366 19.972 1.00 85.25 91 GLY A CA 1
ATOM 638 C C . GLY A 1 91 ? -6.958 -3.294 18.766 1.00 85.25 91 GLY A C 1
ATOM 639 O O . GLY A 1 91 ? -7.456 -4.415 18.813 1.00 85.25 91 GLY A O 1
ATOM 640 N N . ALA A 1 92 ? -6.222 -2.885 17.726 1.00 88.44 92 ALA A N 1
ATOM 641 C CA . ALA A 1 92 ? -5.913 -3.738 16.574 1.00 88.44 92 ALA A CA 1
ATOM 642 C C . ALA A 1 92 ? -4.529 -3.428 15.986 1.00 88.44 92 ALA A C 1
ATOM 644 O O . ALA A 1 92 ? -4.110 -2.275 15.914 1.00 88.44 92 ALA A O 1
ATOM 645 N N . LYS A 1 93 ? -3.816 -4.456 15.528 1.00 93.88 93 LYS A N 1
ATOM 646 C CA . LYS A 1 93 ? -2.523 -4.310 14.855 1.00 93.88 93 LYS A CA 1
ATOM 647 C C . LYS A 1 93 ? -2.598 -5.007 13.511 1.00 93.88 93 LYS A C 1
ATOM 649 O O . LYS A 1 93 ? -2.898 -6.185 13.466 1.00 93.88 93 LYS A O 1
ATOM 654 N N . GLU A 1 94 ? -2.290 -4.303 12.431 1.00 95.88 94 GLU A N 1
ATOM 655 C CA . GLU A 1 94 ? -2.284 -4.889 11.092 1.00 95.88 94 GLU A CA 1
ATOM 656 C C . GLU A 1 94 ? -0.893 -4.750 10.465 1.00 95.88 94 GLU A C 1
ATOM 658 O O . GLU A 1 94 ? -0.323 -3.656 10.441 1.00 95.88 94 GLU A O 1
ATOM 663 N N . LEU A 1 95 ? -0.346 -5.857 9.960 1.00 97.19 95 LEU A N 1
ATOM 664 C CA . LEU A 1 95 ? 0.887 -5.892 9.175 1.00 97.19 95 LEU A CA 1
ATOM 665 C C . LEU A 1 95 ? 0.571 -6.275 7.731 1.00 97.19 95 LEU A C 1
ATOM 667 O O . LEU A 1 95 ? -0.024 -7.323 7.473 1.00 97.19 95 LEU A O 1
ATOM 671 N N . TYR A 1 96 ? 1.026 -5.453 6.798 1.00 97.88 96 TYR A N 1
ATOM 672 C CA . TYR A 1 96 ? 0.852 -5.645 5.365 1.00 97.88 96 TYR A CA 1
ATOM 673 C C . TYR A 1 96 ? 2.211 -5.921 4.731 1.00 97.88 96 TYR A C 1
ATOM 675 O O . TYR A 1 96 ? 3.147 -5.143 4.911 1.00 97.88 96 TYR A O 1
ATOM 683 N N . PHE A 1 97 ? 2.327 -7.029 4.008 1.00 97.56 97 PHE A N 1
ATOM 684 C CA . PHE A 1 97 ? 3.563 -7.457 3.359 1.00 97.56 97 PHE A CA 1
ATOM 685 C C . PHE A 1 97 ? 3.431 -7.282 1.856 1.00 97.56 97 PHE A C 1
ATOM 687 O O . PHE A 1 97 ? 2.560 -7.899 1.247 1.00 97.56 97 PHE A O 1
ATOM 694 N N . PHE A 1 98 ? 4.303 -6.480 1.264 1.00 97.19 98 PHE A N 1
ATOM 695 C CA . PHE A 1 98 ? 4.362 -6.261 -0.170 1.00 97.19 98 PHE A CA 1
ATOM 696 C C . PHE A 1 98 ? 5.594 -6.922 -0.756 1.00 97.19 98 PHE A C 1
ATOM 698 O O . PHE A 1 98 ? 6.677 -6.864 -0.173 1.00 97.19 98 PHE A O 1
ATOM 705 N N . VAL A 1 99 ? 5.422 -7.482 -1.946 1.00 95.88 99 VAL A N 1
ATOM 706 C CA . VAL A 1 99 ? 6.504 -7.966 -2.797 1.00 95.88 99 VAL A CA 1
ATOM 707 C C . VAL A 1 99 ? 6.353 -7.264 -4.135 1.00 95.88 99 VAL A C 1
ATOM 709 O O . VAL A 1 99 ? 5.294 -7.331 -4.754 1.00 95.88 99 VAL A O 1
ATOM 712 N N . ASN A 1 100 ? 7.398 -6.569 -4.583 1.00 94.88 100 ASN A N 1
ATOM 713 C CA . ASN A 1 100 ? 7.422 -5.872 -5.868 1.00 94.88 100 ASN A CA 1
ATOM 714 C C . ASN A 1 100 ? 6.198 -4.957 -6.077 1.00 94.88 100 ASN A C 1
ATOM 716 O O . ASN A 1 100 ? 5.555 -5.010 -7.120 1.00 94.88 100 ASN A O 1
ATOM 720 N N . ASN A 1 101 ? 5.876 -4.125 -5.080 1.00 95.38 101 ASN A N 1
ATOM 721 C CA . ASN A 1 101 ? 4.730 -3.206 -5.090 1.00 95.38 101 ASN A CA 1
ATOM 722 C C . ASN A 1 101 ? 3.344 -3.865 -5.170 1.00 95.38 101 ASN A C 1
ATOM 724 O O . ASN A 1 101 ? 2.377 -3.206 -5.537 1.00 95.38 101 ASN A O 1
ATOM 728 N N . HIS A 1 102 ? 3.222 -5.142 -4.807 1.00 95.25 102 HIS A N 1
ATOM 729 C CA . HIS A 1 102 ? 1.938 -5.830 -4.704 1.00 95.25 102 HIS A CA 1
ATOM 730 C C . HIS A 1 102 ? 1.749 -6.410 -3.310 1.00 95.25 102 HIS A C 1
ATOM 732 O O . HIS A 1 102 ? 2.647 -7.069 -2.782 1.00 95.25 102 HIS A O 1
ATOM 738 N N . LEU A 1 103 ? 0.582 -6.164 -2.711 1.00 96.81 103 LEU A N 1
ATOM 739 C CA . LEU A 1 103 ? 0.226 -6.733 -1.416 1.00 96.81 103 LEU A CA 1
ATOM 740 C C . LEU A 1 103 ? 0.171 -8.256 -1.541 1.00 96.81 103 LEU A C 1
ATOM 742 O O . LEU A 1 103 ? -0.650 -8.777 -2.283 1.00 96.81 103 LEU A O 1
ATOM 746 N N . ASP A 1 104 ? 1.028 -8.958 -0.817 1.00 96.62 104 ASP A N 1
ATOM 747 C CA . ASP A 1 104 ? 1.143 -10.417 -0.849 1.00 96.62 104 ASP A CA 1
ATOM 748 C C . ASP A 1 104 ? 0.405 -11.061 0.329 1.00 96.62 104 ASP A C 1
ATOM 750 O O . ASP A 1 104 ? -0.291 -12.067 0.183 1.00 96.62 104 ASP A O 1
ATOM 754 N N . ARG A 1 105 ? 0.502 -10.446 1.515 1.00 96.94 105 ARG A N 1
ATOM 755 C CA . ARG A 1 105 ? -0.068 -11.006 2.745 1.00 96.94 105 ARG A CA 1
ATOM 756 C C . ARG A 1 105 ? -0.483 -9.937 3.747 1.00 96.94 105 ARG A C 1
ATOM 758 O O . ARG A 1 105 ? 0.153 -8.892 3.863 1.00 96.94 105 ARG A O 1
ATOM 765 N N . ILE A 1 106 ? -1.506 -10.260 4.537 1.00 96.69 106 ILE A N 1
ATOM 766 C CA . ILE A 1 106 ? -2.008 -9.447 5.650 1.00 96.69 106 ILE A CA 1
ATOM 767 C C . ILE A 1 106 ? -1.968 -10.279 6.937 1.00 96.69 106 ILE A C 1
ATOM 769 O O . ILE A 1 106 ? -2.391 -11.435 6.942 1.00 96.69 106 ILE A O 1
ATOM 773 N N . VAL A 1 107 ? -1.474 -9.690 8.023 1.00 96.19 107 VAL A N 1
ATOM 774 C CA . VAL A 1 107 ? -1.471 -10.260 9.380 1.00 96.19 107 VAL A CA 1
ATOM 775 C C . VAL A 1 107 ? -2.224 -9.305 10.304 1.00 96.19 107 VAL A C 1
ATOM 777 O O . VAL A 1 107 ? -2.031 -8.096 10.202 1.00 96.19 107 VAL A O 1
ATOM 780 N N . LYS A 1 108 ? -3.083 -9.838 11.175 1.00 91.56 108 LYS A N 1
ATOM 781 C CA . LYS A 1 108 ? -3.907 -9.087 12.132 1.00 91.56 108 LYS A CA 1
ATOM 782 C C . LYS A 1 108 ? -3.723 -9.627 13.546 1.00 91.56 108 LYS A C 1
ATOM 784 O O . LYS A 1 108 ? -3.371 -10.825 13.643 1.00 91.56 108 LYS A O 1
#

pLDDT: mean 84.79, std 15.07, range [43.75, 97.88]

Radius of gyration: 27.82 Å; chains: 1; bounding box: 94×47×49 Å

=== Feature glossary ===
Key to the feature types in this record:

Secondary structure (8-state, DSSP). Secondary structure is the local, repeating backbone conformation. DSSP classifies it into eight states by reading the hydrogen-bond network: three helix types (H, G, I), two β types (E, B), two non-regular types (T, S), and unstructured coil (-).

Backbone torsions (φ/ψ). Backbone dihedral angles. Every residue except chain termini has a φ (preceding-C → N → Cα → C) and a ψ (N → Cα → C → next-N). They are reported in degrees following the IUPAC sign convention. Secondary structure is essentially a statement about which (φ, ψ) basin each residue occupies.

Predicted aligned error. Predicted Aligned Error (PAE) is an AlphaFold confidence matrix: entry (i, j) is the expected error in the position of residue j, in ångströms, when the prediction is superimposed on the true structure at residue i. Low PAE within a block of residues means that block is internally rigid and well-predicted; high PAE between two blocks means their relative placement is uncertain even if each block individually is confident.

B-factor. B-factor (Debye–Waller factor) reflects atomic displacement in the crystal lattice. It is an experimental observable (units Å²), not a prediction; low values mean the atom is pinned down, high values mean it moves or is heterogeneous across the crystal.

Secondary structure (3-state, P-SEA). Three-state secondary structure (P-SEA) collapses the eight DSSP classes into helix (a), strand (b), and coil (c). P-SEA assigns these from Cα geometry alone — distances and angles — without requiring backbone oxygens, so it works on any Cα trace.

Sequence. Primary structure: the covalent order of the twenty standard amino acids along the backbone. Two proteins with the same sequence will (almost always) fold to the same structure; two with 30% identity often share a fold but not the details.

pLDDT. pLDDT is the predicted lDDT-Cα score: AlphaFold's confidence that the local environment of each residue (all inter-atomic distances within 15 Å) is correctly placed. It is a per-residue number between 0 and 100, with higher meaning more reliable.

InterPro / GO / CATH / organism. Functional annotations link the protein to curated databases. InterPro entries identify conserved domains and families by matching the sequence against member-database signatures (Pfam, PROSITE, CDD, …). Gene Ontology (GO) terms describe molecular function, biological process, and cellular component in a controlled vocabulary. CATH places the structure in a hierarchical fold classification (Class/Architecture/Topology/Homologous-superfamily). The organism is the source species.

Contact-map, Ramachandran, and PAE plots. Three diagnostic plots accompany the record. The Cα contact map visualizes the tertiary structure as a 2D adjacency matrix (8 Å cutoff, sequence-local contacts suppressed). The Ramachandran plot shows the distribution of backbone (φ, ψ) torsions, with points in the α and β basins reflecting secondary structure content. The PAE plot shows AlphaFold's inter-residue confidence as a color matrix.

mmCIF coordinates. The mmCIF table is the protein's shape written out atom by atom. For each backbone N, Cα, C, and carbonyl O, it records an (x, y, z) coordinate triple in Å plus the residue type, chain letter, and residue number.

Radius of gyration, Cα contacts, bounding box. Three whole-structure scalars: the radius of gyration (RMS distance of Cα from centroid, in Å), the count of Cα–Cα contacts (pairs closer than 8 Å and separated by more than four residues in sequence — i.e. tertiary, not local, contacts), and the bounding-box dimensions. Together they distinguish compact globular folds from extended fibres or disordered chains.

Foldseek 3Di. The Foldseek 3Di string encodes local tertiary geometry as a 20-letter alphabet — one character per residue — derived from the relative positions of nearby Cα atoms. Unlike the amino-acid sequence, 3Di is a direct function of the 3D structure, so two proteins with the same fold have similar 3Di strings even at low sequence identity.

Rendered structure images. Six rendered views show the 3D structure from the faces of a cube — i.e. along ±x, ±y, ±z. Rendering representation is drawn randomly per protein from cartoon (secondary-structure ribbons), sticks (backbone bonds), or molecular surface; coloring is either N→C rainbow (blue at the N-terminus through red at the C-terminus) or one color per chain.

Nearest PDB structures. The Foldseek neighbor list gives the closest experimentally determined structures in the PDB, ranked by structural alignment. TM-score near 1 means near-identical fold; near 0.3 means only rough topology match. This is how one finds what a novel AlphaFold prediction most resembles in the solved-structure universe.

Solvent-accessible surface area. SASA measures how much of the protein is reachable by solvent. It is computed by rolling a water-sized probe over the atomic surface and summing the exposed area (Å²). 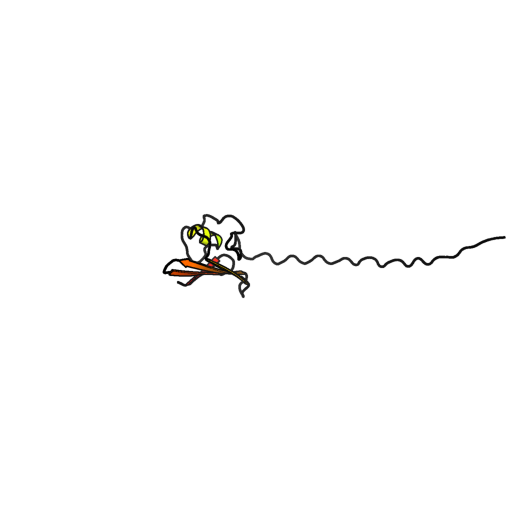Per-residue SASA distinguishes core (buried, low SASA) from surface (exposed, high SASA) residues; total SASA is a whole-molecule size measure.